Protein AF-X1A5F8-F1 (afdb_monomer_lite)

Secondary structure (DSSP, 8-state):
-------------EEETTEEE----HHHHHHHT--TT--EEEEEEETTEEEEEE-

Foldseek 3Di:
DDDPDPPPDDWDFDADPNDTDTDDDPVNCVVVVPDPPFDWDWDDDDDPDIDIDTD

Sequence (55 aa):
MYFHIVFNMERKLREINGSYVITIPKQVCDLYNFKPNDHFSIEPIGNGELRIRKI

pLDDT: mean 84.23, std 19.07, range [28.92, 97.06]

Radius of gyration: 13.62 Å; chains: 1; bounding box: 38×26×26 Å

InterPro domains:
  IPR007159 SpoVT-AbrB domain [PF04014] (16-55)
  IPR037914 SpoVT-AbrB domain superfamily [SSF89447] (9-54)

Structure (mmCIF, N/CA/C/O backbone):
data_AF-X1A5F8-F1
#
_entry.id   AF-X1A5F8-F1
#
loop_
_atom_site.group_PDB
_atom_site.id
_atom_site.type_symbol
_atom_site.label_atom_id
_atom_site.label_alt_id
_atom_site.label_comp_id
_atom_site.label_asym_id
_atom_site.label_entity_id
_atom_site.label_seq_id
_atom_site.pdbx_PDB_ins_code
_atom_site.Cartn_x
_atom_site.Cartn_y
_atom_site.Cartn_z
_atom_site.occupancy
_atom_site.B_iso_or_equiv
_atom_site.auth_seq_id
_atom_site.auth_comp_id
_atom_site.auth_asym_id
_atom_site.auth_atom_id
_atom_site.pdbx_PDB_model_num
ATOM 1 N N . MET A 1 1 ? -29.444 -4.060 12.966 1.00 33.31 1 MET A N 1
ATOM 2 C CA . MET A 1 1 ? -29.393 -3.711 11.531 1.00 33.31 1 MET A CA 1
ATOM 3 C C . MET A 1 1 ? -27.937 -3.787 11.105 1.00 33.31 1 MET A C 1
ATOM 5 O O . MET A 1 1 ? -27.170 -2.912 11.478 1.00 33.31 1 MET A O 1
ATOM 9 N N . TYR A 1 2 ? -27.530 -4.878 10.455 1.00 28.92 2 TYR A N 1
ATOM 10 C CA . TYR A 1 2 ? -26.158 -5.048 9.972 1.00 28.92 2 TYR A CA 1
ATOM 11 C C . TYR A 1 2 ? -26.140 -4.687 8.491 1.00 28.92 2 TYR A C 1
ATOM 13 O O . TYR A 1 2 ? -26.807 -5.337 7.691 1.00 28.92 2 TYR A O 1
ATOM 21 N N . PHE A 1 3 ? -25.425 -3.625 8.131 1.00 30.11 3 PHE A N 1
ATOM 22 C CA . PHE A 1 3 ? -25.201 -3.274 6.734 1.00 30.11 3 PHE A CA 1
ATOM 23 C C . PHE A 1 3 ? -23.951 -4.005 6.252 1.00 30.11 3 PHE A C 1
ATOM 25 O O . PHE A 1 3 ? -22.840 -3.674 6.659 1.00 30.11 3 PHE A O 1
ATOM 32 N N . HIS A 1 4 ? -24.126 -4.996 5.382 1.00 31.80 4 HIS A N 1
ATOM 33 C CA . HIS A 1 4 ? -23.027 -5.530 4.583 1.00 31.80 4 HIS A CA 1
ATOM 34 C C . HIS A 1 4 ? -22.808 -4.595 3.392 1.00 31.80 4 HIS A C 1
ATOM 36 O O . HIS A 1 4 ? -23.481 -4.708 2.371 1.00 31.80 4 HIS A O 1
ATOM 42 N N . ILE A 1 5 ? -21.887 -3.641 3.527 1.00 42.84 5 ILE A N 1
ATOM 43 C CA . ILE A 1 5 ? -21.426 -2.840 2.390 1.00 42.84 5 ILE A CA 1
ATOM 44 C C . ILE A 1 5 ? -20.316 -3.634 1.701 1.00 42.84 5 ILE A C 1
ATOM 46 O O . ILE A 1 5 ? -19.183 -3.681 2.176 1.00 42.84 5 ILE A O 1
ATOM 50 N N . VAL A 1 6 ? -20.646 -4.284 0.585 1.00 43.12 6 VAL A N 1
ATOM 51 C CA . VAL A 1 6 ? -19.650 -4.890 -0.305 1.00 43.12 6 VAL A CA 1
ATOM 52 C C . VAL A 1 6 ? -19.049 -3.766 -1.145 1.00 43.12 6 VAL A C 1
ATOM 54 O O . VAL A 1 6 ? -19.639 -3.309 -2.122 1.00 43.12 6 VAL A O 1
ATOM 57 N N . PHE A 1 7 ? -17.886 -3.268 -0.738 1.00 49.78 7 PHE A N 1
ATOM 58 C CA . PHE A 1 7 ? -17.137 -2.292 -1.519 1.00 49.78 7 PHE A CA 1
ATOM 59 C C . PHE A 1 7 ? -16.446 -3.004 -2.691 1.00 49.78 7 PHE A C 1
ATOM 61 O O . PHE A 1 7 ? -15.338 -3.512 -2.532 1.00 49.78 7 PHE A O 1
ATOM 68 N N . ASN A 1 8 ? -17.070 -3.042 -3.874 1.00 59.03 8 ASN A N 1
ATOM 69 C CA . ASN A 1 8 ? -16.371 -3.478 -5.087 1.00 59.03 8 ASN A CA 1
ATOM 70 C C . ASN A 1 8 ? -15.381 -2.374 -5.518 1.00 59.03 8 ASN A C 1
ATOM 72 O O . ASN A 1 8 ? -15.736 -1.457 -6.257 1.00 59.03 8 ASN A O 1
ATOM 76 N N . MET A 1 9 ? -14.166 -2.380 -4.957 1.00 72.88 9 MET A N 1
ATOM 77 C CA . MET A 1 9 ? -13.141 -1.353 -5.198 1.00 72.88 9 MET A CA 1
ATOM 78 C C . MET A 1 9 ? -12.138 -1.785 -6.257 1.00 72.88 9 MET A C 1
ATOM 80 O O . MET A 1 9 ? -10.948 -1.931 -5.979 1.00 72.88 9 MET A O 1
ATOM 84 N N . GLU A 1 10 ? -12.601 -1.914 -7.493 1.00 83.81 10 GLU A N 1
ATOM 85 C CA . GLU A 1 10 ? -11.682 -2.002 -8.621 1.00 83.81 10 GLU A CA 1
ATOM 86 C C . GLU A 1 10 ? -10.863 -0.708 -8.726 1.00 83.81 10 GLU A C 1
ATOM 88 O O . GLU A 1 10 ? -11.379 0.410 -8.594 1.00 83.81 10 GLU A O 1
ATOM 93 N N . ARG A 1 11 ? -9.549 -0.848 -8.921 1.00 86.56 11 ARG A N 1
ATOM 94 C CA . ARG A 1 11 ? -8.630 0.282 -9.068 1.00 86.56 11 ARG A CA 1
ATOM 95 C C . ARG A 1 11 ? -7.784 0.114 -10.309 1.00 86.56 11 ARG A C 1
ATOM 97 O O . ARG A 1 11 ? -7.207 -0.937 -10.555 1.00 86.56 11 ARG A O 1
ATOM 104 N N . LYS A 1 12 ? -7.679 1.203 -11.068 1.00 91.12 12 LYS A N 1
ATOM 105 C CA . LYS A 1 12 ? -6.817 1.274 -12.243 1.00 91.12 12 LYS A CA 1
ATOM 106 C C . LYS A 1 12 ? -5.357 1.380 -11.807 1.00 91.12 12 LYS A C 1
ATOM 108 O O . LYS A 1 12 ? -4.997 2.337 -11.116 1.00 91.12 12 LYS A O 1
ATOM 113 N N . LEU A 1 13 ? -4.537 0.438 -12.265 1.00 93.56 13 LEU A N 1
ATOM 114 C CA . LEU A 1 13 ? -3.082 0.545 -12.244 1.00 93.56 13 LEU A CA 1
ATOM 115 C C . LEU A 1 13 ? -2.651 1.676 -13.186 1.00 93.56 13 LEU A C 1
ATOM 117 O O . LEU A 1 13 ? -3.112 1.742 -14.328 1.00 93.56 13 LEU A O 1
ATOM 121 N N . ARG A 1 14 ? -1.806 2.589 -12.708 1.00 96.12 14 ARG A N 1
ATOM 122 C CA . ARG A 1 14 ? -1.282 3.705 -13.508 1.00 96.12 14 ARG A CA 1
ATOM 123 C C . ARG A 1 14 ? 0.232 3.647 -13.537 1.00 96.12 14 ARG A C 1
ATOM 125 O O . ARG A 1 14 ? 0.839 3.280 -12.540 1.00 96.12 14 ARG A O 1
ATOM 132 N N . GLU A 1 15 ? 0.819 4.059 -14.648 1.00 97.06 15 GLU A N 1
ATOM 133 C CA . GLU A 1 15 ? 2.256 4.280 -14.751 1.00 97.06 15 GLU A CA 1
ATOM 134 C C . GLU A 1 15 ? 2.546 5.777 -14.590 1.00 97.06 15 GLU A C 1
ATOM 136 O O . GLU A 1 15 ? 1.914 6.612 -15.238 1.00 97.06 15 GLU A O 1
ATOM 141 N N . ILE A 1 16 ? 3.459 6.121 -13.684 1.00 95.25 16 ILE A N 1
ATOM 142 C CA . ILE A 1 16 ? 3.906 7.488 -13.411 1.00 95.25 16 ILE A CA 1
ATOM 143 C C . ILE A 1 16 ? 5.426 7.443 -13.267 1.00 95.25 16 ILE A C 1
ATOM 145 O O . ILE A 1 16 ? 5.936 6.747 -12.393 1.00 95.25 16 ILE A O 1
ATOM 149 N N . ASN A 1 17 ? 6.155 8.187 -14.103 1.00 95.88 17 ASN A N 1
ATOM 150 C CA . ASN A 1 17 ? 7.623 8.270 -14.070 1.00 95.88 17 ASN A CA 1
ATOM 151 C C . ASN A 1 17 ? 8.319 6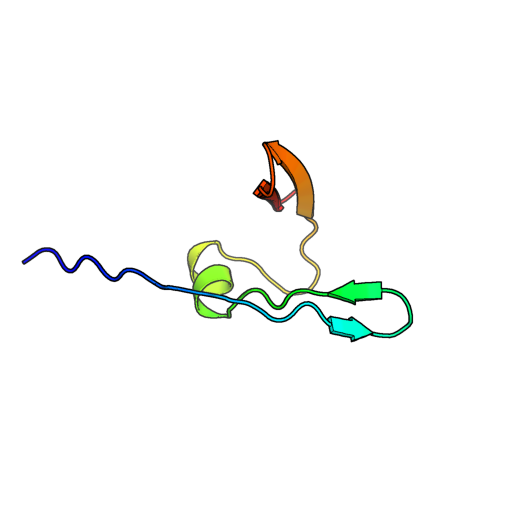.889 -14.071 1.00 95.88 17 ASN A C 1
ATOM 153 O O . ASN A 1 17 ? 9.248 6.657 -13.301 1.00 95.88 17 ASN A O 1
ATOM 157 N N . GLY A 1 18 ? 7.828 5.948 -14.887 1.00 95.75 18 GLY A N 1
ATOM 158 C CA . GLY A 1 18 ? 8.360 4.580 -14.974 1.00 95.75 18 GLY A CA 1
ATOM 159 C C . GLY A 1 18 ? 8.035 3.683 -13.773 1.00 95.75 18 GLY A C 1
ATOM 160 O O . GLY A 1 18 ? 8.559 2.579 -13.670 1.00 95.75 18 GLY A O 1
ATOM 161 N N . SER A 1 19 ? 7.184 4.143 -12.852 1.00 94.31 19 SER A N 1
ATOM 162 C CA . SER A 1 19 ? 6.715 3.373 -11.700 1.00 94.31 19 SER A CA 1
ATOM 163 C C . SER A 1 19 ? 5.229 3.059 -11.819 1.00 94.31 19 SER A C 1
ATOM 165 O O . SER A 1 19 ? 4.427 3.919 -12.187 1.00 94.31 19 SER A O 1
ATOM 167 N N . TYR A 1 20 ? 4.842 1.841 -11.447 1.00 94.56 20 TYR A N 1
ATOM 168 C CA . TYR A 1 20 ? 3.438 1.457 -11.345 1.00 94.56 20 TYR A CA 1
ATOM 169 C C . TYR A 1 20 ? 2.852 1.844 -9.987 1.00 94.56 20 TYR A C 1
ATOM 171 O O . TYR A 1 20 ? 3.415 1.541 -8.938 1.00 94.56 20 TYR A O 1
ATOM 179 N N . VAL A 1 21 ? 1.694 2.500 -10.012 1.00 93.69 21 VAL A N 1
ATOM 180 C CA . VAL A 1 21 ? 1.023 3.051 -8.834 1.00 93.69 21 VAL A CA 1
ATOM 181 C C . VAL A 1 21 ? -0.445 2.633 -8.823 1.00 93.69 21 VAL A C 1
ATOM 183 O O . VAL A 1 21 ? -1.167 2.790 -9.812 1.00 93.69 21 VAL A O 1
ATOM 186 N N . ILE A 1 22 ? -0.907 2.147 -7.668 1.00 92.81 22 ILE A N 1
ATOM 187 C CA . ILE A 1 22 ? -2.327 1.946 -7.356 1.00 92.81 22 ILE A CA 1
ATOM 188 C C . ILE A 1 22 ? -2.717 2.931 -6.259 1.00 92.81 22 ILE A C 1
ATOM 190 O O . ILE A 1 22 ? -2.038 3.067 -5.244 1.00 92.81 22 ILE A O 1
ATOM 194 N N . THR A 1 23 ? -3.835 3.628 -6.451 1.00 91.88 23 THR A N 1
ATOM 195 C CA . THR A 1 23 ? -4.342 4.572 -5.453 1.00 91.88 23 THR A CA 1
ATOM 196 C C . THR A 1 23 ? -5.077 3.842 -4.331 1.00 91.88 23 THR A C 1
ATOM 198 O O . THR A 1 23 ? -6.170 3.305 -4.550 1.00 91.88 23 THR A O 1
ATOM 201 N N . ILE A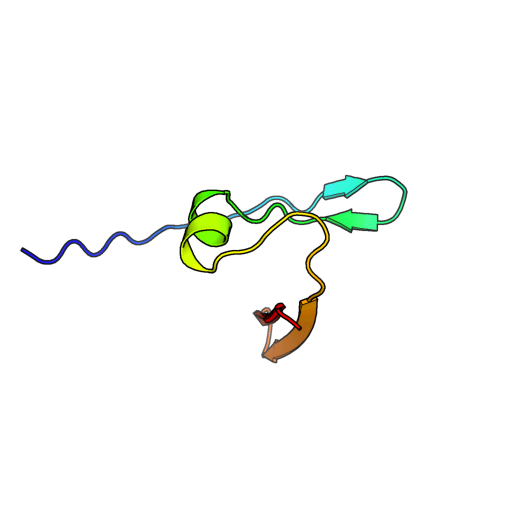 1 24 ? -4.533 3.917 -3.115 1.00 90.31 24 ILE A N 1
ATOM 202 C CA . ILE A 1 24 ? -5.245 3.524 -1.896 1.00 90.31 24 ILE A CA 1
ATOM 203 C C . ILE A 1 24 ? -6.314 4.593 -1.596 1.00 90.31 24 ILE A C 1
ATOM 205 O O . ILE A 1 24 ? -5.992 5.781 -1.528 1.00 90.31 24 ILE A O 1
ATOM 209 N N . PRO A 1 25 ? -7.602 4.224 -1.481 1.00 90.00 25 PRO A N 1
ATOM 210 C CA . PRO A 1 25 ? -8.657 5.183 -1.171 1.00 90.00 25 PRO A CA 1
ATOM 211 C C . PRO A 1 25 ? -8.453 5.839 0.190 1.00 90.00 25 PRO A C 1
ATOM 213 O O . PRO A 1 25 ? -8.098 5.169 1.157 1.00 90.00 25 PRO A O 1
ATOM 216 N N . LYS A 1 26 ? -8.812 7.123 0.285 1.00 90.56 26 LYS A N 1
ATOM 217 C CA . LYS A 1 26 ? -8.725 7.888 1.532 1.00 90.56 26 LYS A CA 1
ATOM 218 C C . LYS A 1 26 ? -9.434 7.197 2.703 1.00 90.56 26 LYS A C 1
ATOM 220 O O . LYS A 1 26 ? -8.874 7.164 3.785 1.00 90.56 26 LYS A O 1
ATOM 225 N N . GLN A 1 27 ? -10.597 6.579 2.480 1.00 90.94 27 GLN A N 1
ATOM 226 C CA . GLN A 1 27 ? -11.331 5.872 3.540 1.00 90.94 27 GLN A CA 1
ATOM 227 C C . GLN A 1 27 ? -10.537 4.696 4.129 1.00 90.94 27 GLN A C 1
ATOM 229 O O . GLN A 1 27 ? -10.600 4.456 5.329 1.00 90.94 27 GLN A O 1
ATOM 234 N N . VAL A 1 28 ? -9.772 3.980 3.297 1.00 89.81 28 VAL A N 1
ATOM 235 C CA . VAL A 1 28 ? -8.885 2.898 3.753 1.00 89.81 28 VAL A CA 1
ATOM 236 C C . VAL A 1 28 ? -7.694 3.489 4.500 1.00 89.81 28 VAL A C 1
ATOM 238 O O . VAL A 1 28 ? -7.346 2.993 5.567 1.00 89.81 28 VAL A O 1
ATOM 241 N N . CYS A 1 29 ? -7.109 4.581 4.001 1.00 92.38 29 CYS A N 1
ATOM 242 C CA . CYS A 1 29 ? -6.035 5.266 4.718 1.00 92.38 29 CYS A CA 1
ATOM 243 C C . CYS A 1 29 ? -6.488 5.755 6.099 1.00 92.38 29 CYS A C 1
ATOM 245 O O . CYS A 1 29 ? -5.775 5.550 7.073 1.00 92.38 29 CYS A O 1
ATOM 247 N N . ASP A 1 30 ? -7.676 6.352 6.194 1.00 94.06 30 ASP A N 1
ATOM 248 C CA . ASP A 1 30 ? -8.230 6.857 7.449 1.00 94.06 30 ASP A CA 1
ATOM 249 C C . ASP A 1 30 ? -8.532 5.693 8.420 1.00 94.06 30 ASP A C 1
ATOM 251 O O . ASP A 1 30 ? -8.209 5.783 9.603 1.00 94.06 30 ASP A O 1
ATOM 255 N N . LEU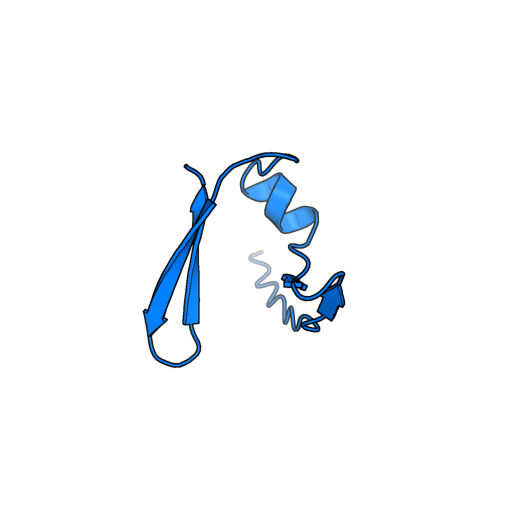 A 1 31 ? -9.063 4.568 7.916 1.00 92.62 31 LEU A N 1
ATOM 256 C CA . LEU A 1 31 ? -9.352 3.364 8.708 1.00 92.62 31 LEU A CA 1
ATOM 257 C C . LEU A 1 31 ? -8.090 2.729 9.312 1.00 92.62 31 LEU A C 1
ATOM 259 O O . LEU A 1 31 ? -8.104 2.316 10.469 1.00 92.62 31 LEU A O 1
ATOM 263 N N . TYR A 1 32 ? -7.007 2.648 8.536 1.00 89.81 32 TYR A N 1
ATOM 264 C CA . TYR A 1 32 ? -5.749 2.024 8.964 1.00 89.81 32 TYR A CA 1
ATOM 265 C C . TYR A 1 32 ? -4.686 3.036 9.424 1.00 89.81 32 TYR A C 1
ATOM 267 O O . TYR A 1 32 ? -3.545 2.654 9.687 1.00 89.81 32 TYR A O 1
ATOM 275 N N . ASN A 1 33 ? -5.049 4.319 9.548 1.00 93.56 33 ASN A N 1
ATOM 276 C CA . ASN A 1 33 ? -4.159 5.422 9.924 1.00 93.56 33 ASN A CA 1
ATOM 277 C C . ASN A 1 33 ? -2.870 5.484 9.073 1.00 93.56 33 ASN A C 1
ATOM 279 O O . ASN A 1 33 ? -1.757 5.654 9.587 1.00 93.56 33 ASN A O 1
ATOM 283 N N . PHE A 1 34 ? -3.029 5.318 7.759 1.00 94.75 34 PHE A N 1
ATOM 284 C CA . PHE A 1 34 ? -1.965 5.506 6.779 1.00 94.75 34 PHE A CA 1
ATOM 285 C C . PHE A 1 34 ? -1.794 6.992 6.473 1.00 94.75 34 PHE A C 1
ATOM 287 O O . PHE A 1 34 ? -2.757 7.712 6.199 1.00 94.75 34 PHE A O 1
ATOM 294 N N . LYS A 1 35 ? -0.548 7.446 6.497 1.00 95.19 35 LYS A N 1
ATOM 295 C CA . LYS A 1 35 ? -0.130 8.829 6.311 1.00 95.19 35 LYS A CA 1
ATOM 296 C C . LYS A 1 35 ? 0.839 8.927 5.132 1.00 95.19 35 LYS A C 1
ATOM 298 O O . LYS A 1 35 ? 1.522 7.954 4.808 1.00 95.19 35 LYS A O 1
ATOM 303 N N . PRO A 1 36 ? 0.926 10.097 4.477 1.00 93.81 36 PRO A N 1
ATOM 304 C CA . PRO A 1 36 ? 1.992 10.354 3.518 1.00 93.81 36 PRO A CA 1
ATOM 305 C C . PRO A 1 36 ? 3.363 10.056 4.138 1.00 93.81 36 PRO A C 1
ATOM 307 O O . PRO A 1 36 ? 3.591 10.390 5.300 1.00 93.81 36 PRO A O 1
ATOM 310 N N . ASN A 1 37 ? 4.259 9.466 3.346 1.00 93.38 37 ASN A N 1
ATOM 311 C CA . ASN A 1 37 ? 5.608 9.042 3.747 1.00 93.38 37 ASN A CA 1
ATOM 312 C C . ASN A 1 37 ? 5.680 7.860 4.731 1.00 93.38 37 ASN A C 1
ATOM 314 O O . ASN A 1 37 ? 6.773 7.527 5.179 1.00 93.38 37 ASN A O 1
ATOM 318 N N . ASP A 1 38 ? 4.562 7.200 5.049 1.00 95.56 38 ASP A N 1
ATOM 319 C CA . ASP A 1 38 ? 4.623 5.900 5.718 1.00 95.56 38 ASP A CA 1
ATOM 320 C C . ASP A 1 38 ? 5.345 4.873 4.832 1.00 95.56 38 ASP A C 1
ATOM 322 O O . ASP A 1 38 ? 5.174 4.846 3.608 1.00 95.56 38 ASP A O 1
ATOM 326 N N . HIS A 1 39 ? 6.114 3.991 5.467 1.00 95.50 39 HIS A N 1
ATOM 327 C CA . HIS A 1 39 ? 6.750 2.865 4.799 1.00 95.50 39 HIS A CA 1
ATOM 328 C C . HIS A 1 39 ? 5.853 1.628 4.875 1.00 95.50 39 HIS A C 1
ATOM 330 O O . HIS A 1 39 ? 5.204 1.364 5.888 1.00 95.50 39 HIS A O 1
ATOM 336 N N . PHE A 1 40 ? 5.825 0.853 3.792 1.00 94.69 40 PHE A N 1
ATOM 337 C CA . PHE A 1 40 ? 5.016 -0.357 3.694 1.00 94.69 40 PHE A CA 1
ATOM 338 C C . PHE A 1 40 ? 5.844 -1.513 3.143 1.00 94.69 40 PHE A C 1
ATOM 340 O O . PHE A 1 40 ? 6.592 -1.335 2.182 1.00 94.69 40 PHE A O 1
ATOM 347 N N . SER A 1 41 ? 5.666 -2.709 3.703 1.00 94.81 41 SER A N 1
ATOM 348 C CA . SER A 1 41 ? 6.017 -3.945 3.012 1.00 94.81 41 SER A CA 1
ATOM 349 C C . SER A 1 41 ? 4.872 -4.385 2.113 1.00 94.81 41 SER A C 1
ATOM 351 O O . SER A 1 41 ? 3.693 -4.225 2.442 1.00 94.81 41 SER A O 1
ATOM 353 N N . ILE A 1 42 ? 5.242 -4.962 0.973 1.00 93.12 42 ILE A N 1
ATOM 354 C CA . ILE A 1 42 ? 4.326 -5.578 0.020 1.00 93.12 42 ILE A CA 1
ATOM 355 C C . ILE A 1 42 ? 4.829 -6.997 -0.222 1.00 93.12 42 ILE A C 1
ATOM 357 O O . ILE A 1 42 ? 5.987 -7.184 -0.588 1.00 93.12 42 ILE A O 1
ATOM 361 N N . GLU A 1 43 ? 3.970 -7.988 -0.007 1.00 93.69 43 GLU A N 1
ATOM 362 C CA . GLU A 1 43 ? 4.290 -9.403 -0.209 1.00 93.69 43 GLU A CA 1
ATOM 363 C C . GLU A 1 43 ? 3.154 -10.114 -0.966 1.00 93.69 43 GLU A C 1
ATOM 365 O O . GLU A 1 43 ? 1.978 -9.842 -0.698 1.00 93.69 43 GLU A O 1
ATOM 370 N N . PRO A 1 44 ? 3.459 -11.015 -1.917 1.00 93.38 44 PRO A N 1
ATOM 371 C CA . PRO A 1 44 ? 2.449 -11.888 -2.503 1.00 93.38 44 PRO A CA 1
ATOM 372 C C . PRO A 1 44 ? 2.002 -12.931 -1.474 1.00 93.38 44 PRO A C 1
ATOM 374 O O . PRO A 1 44 ? 2.831 -13.528 -0.790 1.00 93.38 44 PRO A O 1
ATOM 377 N N . ILE A 1 45 ? 0.692 -13.166 -1.373 1.00 92.88 45 ILE A N 1
ATOM 378 C CA . ILE A 1 45 ? 0.121 -14.150 -0.430 1.00 92.88 45 ILE A CA 1
ATOM 379 C C . ILE A 1 45 ? -0.672 -15.269 -1.115 1.00 92.88 45 ILE A C 1
ATOM 381 O O . ILE A 1 45 ? -1.143 -16.184 -0.446 1.00 92.88 45 ILE A O 1
ATOM 385 N N . GLY A 1 46 ? -0.802 -15.214 -2.441 1.00 86.25 46 GLY A N 1
ATOM 386 C CA . GLY A 1 46 ? -1.540 -16.182 -3.244 1.00 86.25 46 GLY A CA 1
ATOM 387 C C . GLY A 1 46 ? -1.664 -15.730 -4.698 1.00 86.25 46 GLY A C 1
ATOM 388 O O . GLY A 1 46 ? -1.107 -14.705 -5.100 1.00 86.25 46 GLY A O 1
ATOM 389 N N . ASN A 1 47 ? -2.407 -16.493 -5.499 1.00 89.06 47 ASN A N 1
ATOM 390 C CA . ASN A 1 47 ? -2.634 -16.154 -6.901 1.00 89.06 47 ASN A CA 1
ATOM 391 C C . ASN A 1 47 ? -3.504 -14.898 -7.019 1.00 89.06 47 ASN A C 1
ATOM 393 O O . ASN A 1 47 ? -4.694 -14.934 -6.728 1.00 89.06 47 ASN A O 1
ATOM 397 N N . GLY A 1 48 ? -2.902 -13.802 -7.484 1.00 85.56 48 GLY A N 1
ATOM 398 C CA . GLY A 1 48 ? -3.598 -12.531 -7.698 1.00 85.56 48 GLY A CA 1
ATOM 399 C C . GLY A 1 48 ? -3.779 -11.679 -6.439 1.00 85.56 48 GLY A C 1
ATOM 400 O O . GLY A 1 48 ? -4.439 -10.646 -6.510 1.00 85.56 48 GLY A O 1
ATOM 401 N N . GLU A 1 49 ? -3.181 -12.068 -5.309 1.00 88.81 49 GLU A N 1
ATOM 402 C CA . GLU A 1 49 ? -3.328 -11.364 -4.035 1.00 88.81 49 GLU A CA 1
ATOM 403 C C . GLU A 1 49 ? -1.996 -10.808 -3.523 1.00 88.81 49 GLU A C 1
ATOM 405 O O . GLU A 1 49 ? -0.986 -11.513 -3.431 1.00 88.81 49 GLU A O 1
ATOM 410 N N . LEU A 1 50 ? -2.023 -9.535 -3.124 1.00 89.81 50 LEU A N 1
ATOM 411 C CA . LEU A 1 50 ? -0.924 -8.850 -2.452 1.00 89.81 50 LEU A CA 1
ATOM 412 C C 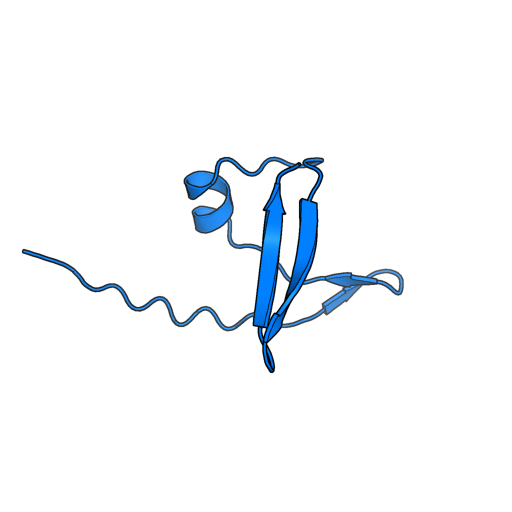. LEU A 1 50 ? -1.372 -8.426 -1.057 1.00 89.81 50 LEU A C 1
ATOM 414 O O . LEU A 1 50 ? -2.448 -7.848 -0.887 1.00 89.81 50 LEU A O 1
ATOM 418 N N . ARG A 1 51 ? -0.515 -8.645 -0.063 1.00 90.06 51 ARG A N 1
ATOM 419 C CA . ARG A 1 51 ? -0.668 -8.058 1.264 1.00 90.06 51 ARG A CA 1
ATOM 420 C C . ARG A 1 51 ? 0.209 -6.823 1.372 1.00 90.06 51 ARG A C 1
ATOM 422 O O . ARG A 1 51 ? 1.384 -6.860 1.024 1.00 90.06 51 ARG A O 1
ATOM 429 N N . ILE A 1 52 ? -0.369 -5.755 1.910 1.00 91.75 52 ILE A N 1
ATOM 430 C CA . ILE A 1 52 ? 0.337 -4.518 2.240 1.00 91.75 52 ILE A CA 1
ATOM 431 C C . ILE A 1 52 ? 0.313 -4.366 3.762 1.00 91.75 52 ILE A C 1
ATOM 433 O O . ILE A 1 52 ? -0.748 -4.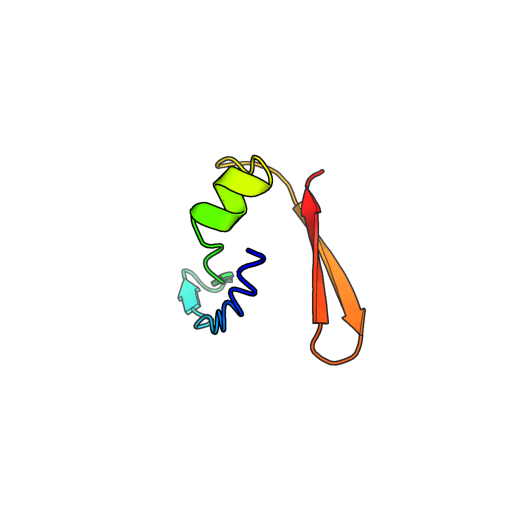493 4.376 1.00 91.75 52 ILE A O 1
ATOM 437 N N . ARG A 1 53 ? 1.467 -4.108 4.381 1.00 90.88 53 ARG A N 1
ATOM 438 C CA . ARG A 1 53 ? 1.589 -3.884 5.829 1.00 90.88 53 ARG A CA 1
ATOM 439 C C . ARG A 1 53 ? 2.448 -2.653 6.090 1.00 90.88 53 ARG A C 1
ATOM 441 O O . ARG A 1 53 ? 3.520 -2.526 5.515 1.00 90.88 53 ARG A O 1
ATOM 448 N N . LYS A 1 54 ? 1.985 -1.759 6.963 1.00 91.38 54 LYS A N 1
ATOM 449 C CA . LYS A 1 54 ? 2.781 -0.618 7.438 1.00 91.38 54 LYS A CA 1
ATOM 450 C C . LYS A 1 54 ? 3.952 -1.109 8.303 1.00 91.38 54 LYS A C 1
ATOM 452 O O . LYS A 1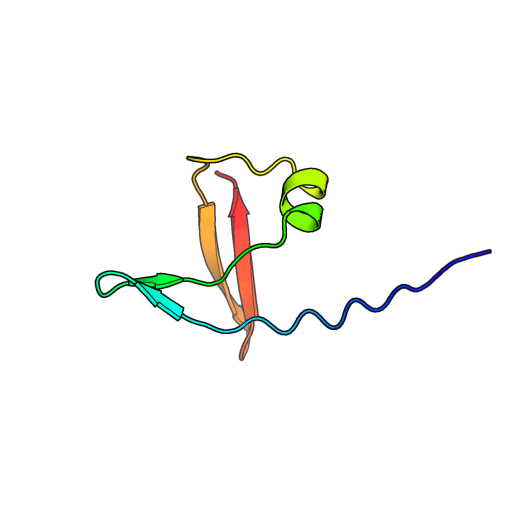 54 ? 3.742 -2.009 9.119 1.00 91.38 54 LYS A O 1
ATOM 457 N N . ILE A 1 55 ? 5.140 -0.532 8.113 1.00 90.31 55 ILE A N 1
ATOM 458 C CA . ILE A 1 55 ? 6.358 -0.780 8.907 1.00 90.31 55 ILE A CA 1
ATOM 459 C C . ILE A 1 55 ? 6.666 0.449 9.761 1.00 90.31 55 ILE A C 1
ATOM 461 O O . ILE A 1 55 ? 6.470 1.576 9.252 1.00 90.31 55 ILE A O 1
#

Organism: NCBI:txid412755